Protein AF-A0A0E9X9S5-F1 (afdb_monomer_lite)

Secondary structure (DSSP, 8-state):
---HHHHHHHHHHHHTS-S-THHHHHHHHTHHHHS-TTTTTS-HHHHHHHHHHHHHSPPGGG--

Radius of gyration: 17.84 Å; chains: 1; bounding box: 39×32×45 Å

pLDDT: mean 84.65, std 7.67, range [62.59, 94.88]

Structure (mmCIF, N/CA/C/O backbone):
data_AF-A0A0E9X9S5-F1
#
_entry.id   AF-A0A0E9X9S5-F1
#
loop_
_atom_site.group_PDB
_atom_site.id
_atom_site.type_s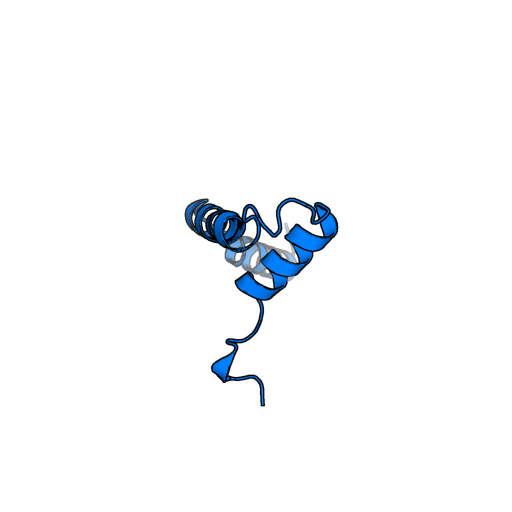ymbol
_atom_site.label_atom_id
_atom_site.label_alt_id
_atom_site.label_comp_id
_atom_site.label_asym_id
_atom_site.label_entity_id
_atom_site.label_seq_id
_atom_site.pdbx_PDB_ins_code
_atom_site.Cartn_x
_atom_site.Cartn_y
_atom_site.Cartn_z
_atom_site.occupancy
_atom_site.B_iso_or_equiv
_atom_site.auth_seq_id
_atom_site.auth_comp_id
_atom_site.auth_asym_id
_atom_site.auth_atom_id
_atom_site.pdbx_PDB_model_num
ATOM 1 N N . MET A 1 1 ? 26.627 10.375 -22.912 1.00 63.34 1 MET A N 1
ATOM 2 C CA . MET A 1 1 ? 25.391 9.778 -23.466 1.00 63.34 1 MET A CA 1
ATOM 3 C C . MET A 1 1 ? 25.037 8.591 -22.580 1.00 63.34 1 MET A C 1
ATOM 5 O O . MET A 1 1 ? 25.917 7.766 -22.371 1.00 63.34 1 MET A O 1
ATOM 9 N N . LEU A 1 2 ? 23.844 8.536 -21.974 1.00 66.75 2 LEU A N 1
ATOM 10 C CA . LEU A 1 2 ? 23.463 7.384 -21.142 1.00 66.75 2 LEU A CA 1
ATOM 11 C C . LEU A 1 2 ? 23.407 6.120 -22.024 1.00 66.75 2 LEU A C 1
ATOM 13 O O . LEU A 1 2 ? 22.828 6.187 -23.111 1.00 66.75 2 LEU A O 1
ATOM 17 N N . PRO A 1 3 ? 23.992 4.984 -21.597 1.00 84.31 3 PRO A N 1
ATOM 18 C CA . PRO A 1 3 ? 23.869 3.722 -22.318 1.00 84.31 3 PRO A CA 1
ATOM 19 C C . PRO A 1 3 ? 22.393 3.361 -22.515 1.00 84.31 3 PRO A C 1
ATOM 21 O O . PRO A 1 3 ? 21.566 3.648 -21.649 1.00 84.31 3 PRO A O 1
ATOM 24 N N . ARG A 1 4 ? 22.055 2.687 -23.621 1.00 83.00 4 ARG A N 1
ATOM 25 C CA . ARG A 1 4 ? 20.676 2.258 -23.938 1.00 83.00 4 ARG A CA 1
ATOM 26 C C . ARG A 1 4 ? 19.994 1.529 -22.770 1.00 83.00 4 ARG A C 1
ATOM 28 O O . ARG A 1 4 ? 18.803 1.708 -22.545 1.00 83.00 4 ARG A O 1
ATOM 35 N N . GLU A 1 5 ? 20.759 0.753 -22.007 1.00 89.00 5 GLU A N 1
ATOM 36 C CA . GLU A 1 5 ? 20.299 0.065 -20.797 1.00 89.00 5 GLU A CA 1
ATOM 37 C C . GLU A 1 5 ? 19.847 1.034 -19.687 1.00 89.00 5 GLU A C 1
ATOM 39 O O . GLU A 1 5 ? 18.821 0.812 -19.049 1.00 89.00 5 GLU A O 1
ATOM 44 N N . GLY A 1 6 ? 20.567 2.142 -19.487 1.00 91.12 6 GLY A N 1
ATOM 45 C CA . GLY A 1 6 ? 20.205 3.168 -18.507 1.00 91.12 6 GLY A CA 1
ATOM 46 C C . GLY A 1 6 ? 18.897 3.876 -18.862 1.00 91.12 6 GLY A C 1
ATOM 47 O O . GLY A 1 6 ? 18.080 4.135 -17.984 1.00 91.12 6 GLY A O 1
ATOM 48 N N . LEU A 1 7 ? 18.656 4.119 -20.155 1.00 93.5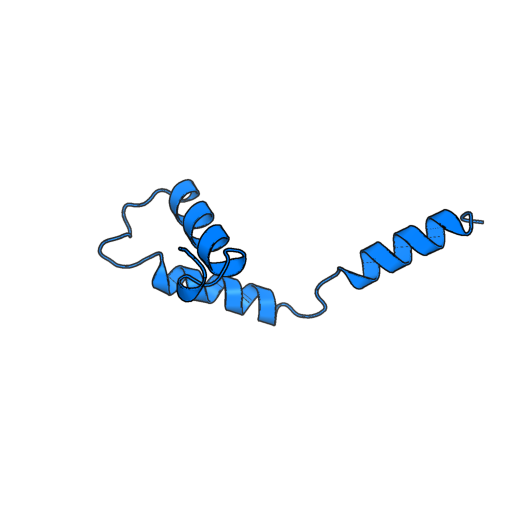6 7 LEU A N 1
ATOM 49 C CA . LEU A 1 7 ? 17.396 4.697 -20.638 1.00 93.56 7 LEU A CA 1
ATOM 50 C C . LEU A 1 7 ? 16.209 3.741 -20.454 1.00 93.56 7 LEU A C 1
ATOM 52 O O . LEU A 1 7 ? 15.117 4.181 -20.103 1.00 93.56 7 LEU A O 1
ATOM 56 N N . LEU A 1 8 ? 16.422 2.437 -20.649 1.00 94.88 8 LEU A N 1
ATOM 57 C CA . LEU A 1 8 ? 15.407 1.411 -20.394 1.00 94.88 8 LEU A CA 1
ATOM 58 C C . LEU A 1 8 ? 15.009 1.357 -18.917 1.00 94.88 8 LEU A C 1
ATOM 60 O O . LEU A 1 8 ? 13.819 1.400 -18.614 1.00 94.88 8 LEU A O 1
ATOM 64 N N . LYS A 1 9 ? 15.989 1.334 -18.007 1.00 94.31 9 LYS A N 1
ATOM 65 C CA . LYS A 1 9 ? 15.735 1.345 -16.556 1.00 94.31 9 LYS A CA 1
ATOM 66 C C . LYS A 1 9 ? 15.004 2.612 -16.115 1.00 94.31 9 LYS A C 1
ATOM 68 O O . LYS A 1 9 ? 14.080 2.537 -15.313 1.0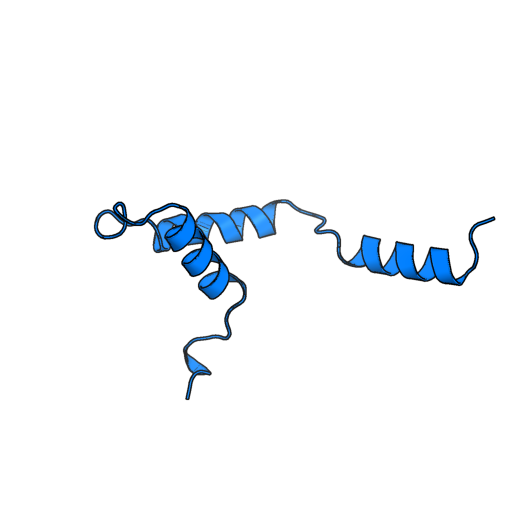0 94.31 9 LYS A O 1
ATOM 73 N N . LEU A 1 10 ? 15.380 3.766 -16.672 1.00 93.81 10 LEU A N 1
ATOM 74 C CA . LEU A 1 10 ? 14.718 5.034 -16.368 1.00 93.81 10 LEU A CA 1
ATOM 75 C C . LEU A 1 10 ? 13.255 5.037 -16.819 1.00 93.81 10 LEU A C 1
ATOM 77 O O . LEU A 1 10 ? 12.389 5.456 -16.058 1.00 93.81 10 LEU A O 1
ATOM 81 N N . LYS A 1 11 ? 12.972 4.539 -18.029 1.00 94.62 11 LYS A N 1
ATOM 82 C CA . LYS A 1 11 ? 11.598 4.411 -18.520 1.00 94.62 11 LYS A CA 1
ATOM 83 C C . LYS A 1 11 ? 10.770 3.505 -17.607 1.00 94.62 11 LYS A C 1
ATOM 85 O O . LYS A 1 11 ? 9.689 3.897 -17.197 1.00 94.62 11 LYS A O 1
ATOM 90 N N . GLN A 1 12 ? 11.303 2.339 -17.241 1.00 94.69 12 GLN A N 1
ATOM 91 C CA . GLN A 1 12 ? 10.619 1.414 -16.333 1.00 94.69 12 GLN A CA 1
ATOM 92 C C . GLN A 1 12 ? 10.294 2.068 -14.986 1.00 94.69 12 GLN A C 1
ATOM 94 O O . GLN A 1 12 ? 9.183 1.918 -14.497 1.00 94.69 12 GLN A O 1
ATOM 99 N N . ALA A 1 13 ? 11.226 2.826 -14.404 1.00 93.50 13 ALA A N 1
ATOM 100 C CA . ALA A 1 13 ? 10.971 3.556 -13.165 1.00 93.50 13 ALA A CA 1
ATOM 101 C C . ALA A 1 13 ? 9.895 4.640 -13.347 1.00 93.50 13 ALA A C 1
ATOM 103 O O . ALA A 1 13 ? 8.989 4.750 -12.524 1.00 93.50 13 ALA A O 1
ATOM 104 N N . ALA A 1 14 ? 9.955 5.404 -14.441 1.00 92.44 14 ALA A N 1
ATOM 105 C CA . ALA A 1 14 ? 8.960 6.426 -14.754 1.00 92.44 14 ALA A CA 1
ATOM 106 C C . ALA A 1 14 ? 7.552 5.830 -14.920 1.00 92.44 14 ALA A C 1
ATOM 108 O O . ALA A 1 14 ? 6.592 6.400 -14.411 1.00 92.44 14 ALA A O 1
ATOM 109 N N . ASP A 1 15 ? 7.449 4.652 -15.538 1.00 91.69 15 ASP A N 1
ATOM 110 C CA . ASP A 1 15 ? 6.188 3.927 -15.728 1.00 91.69 15 ASP A CA 1
ATOM 111 C C . ASP A 1 15 ? 5.587 3.419 -14.393 1.00 91.69 15 ASP A C 1
ATOM 113 O O . ASP A 1 15 ? 4.396 3.126 -14.333 1.00 91.69 15 ASP A O 1
ATOM 117 N N . THR A 1 16 ? 6.377 3.337 -13.310 1.00 89.81 16 THR A N 1
ATOM 118 C CA . THR A 1 16 ? 5.885 2.988 -11.956 1.00 89.81 16 THR A CA 1
ATOM 119 C C . THR A 1 16 ? 5.444 4.189 -11.125 1.00 89.81 16 THR A C 1
ATOM 121 O O . THR A 1 16 ? 4.868 4.013 -10.050 1.00 89.81 16 THR A O 1
ATOM 124 N N . MET A 1 17 ? 5.715 5.414 -11.583 1.00 86.62 17 MET A N 1
ATOM 125 C CA . MET A 1 17 ? 5.313 6.606 -10.847 1.00 86.62 17 MET A CA 1
ATOM 126 C C . MET A 1 17 ? 3.802 6.786 -10.945 1.00 86.62 17 MET A C 1
ATOM 128 O O . MET A 1 17 ? 3.225 6.844 -12.029 1.00 86.62 17 MET A O 1
ATOM 132 N N . VAL A 1 18 ? 3.158 6.923 -9.792 1.00 81.62 18 VAL A N 1
ATOM 133 C CA . VAL A 1 18 ? 1.732 7.229 -9.736 1.00 81.62 18 VAL A CA 1
ATOM 134 C C . VAL A 1 18 ? 1.520 8.662 -10.240 1.00 81.62 18 VAL A C 1
ATOM 136 O O . VAL A 1 18 ? 2.118 9.602 -9.723 1.00 81.62 18 VAL A O 1
ATOM 139 N N . LEU A 1 19 ? 0.667 8.836 -11.253 1.00 83.31 19 LEU A N 1
ATOM 140 C CA . LEU A 1 19 ? 0.402 10.142 -11.879 1.00 83.31 19 LEU A CA 1
ATOM 141 C C . LEU A 1 19 ? -0.603 11.009 -11.098 1.00 83.31 19 LEU A C 1
ATOM 143 O O . LEU A 1 19 ? -0.780 12.181 -11.421 1.00 83.31 19 LEU A O 1
ATOM 147 N N . SER A 1 20 ? -1.286 10.438 -10.102 1.00 84.94 20 SER A N 1
ATOM 148 C CA . SER A 1 20 ? -2.355 11.095 -9.347 1.00 84.94 20 SER A CA 1
ATOM 149 C C . SER A 1 20 ? -2.291 10.763 -7.860 1.00 84.94 20 SER A C 1
ATOM 151 O O . SER A 1 20 ? -2.085 9.613 -7.477 1.00 84.94 20 SER A O 1
ATOM 153 N N . THR A 1 21 ? -2.549 11.754 -7.009 1.00 84.88 21 THR A N 1
ATOM 154 C CA . THR A 1 21 ? -2.686 11.545 -5.560 1.00 84.88 21 THR A CA 1
ATOM 155 C C . THR A 1 21 ? -3.967 10.806 -5.187 1.00 84.88 21 THR A C 1
ATOM 157 O O . THR A 1 21 ? -4.050 10.286 -4.079 1.00 84.88 21 THR A O 1
ATOM 160 N N . ALA A 1 22 ? -4.935 10.691 -6.102 1.00 85.94 22 ALA A N 1
ATOM 161 C CA . ALA A 1 22 ? -6.227 10.058 -5.843 1.00 85.94 22 ALA A CA 1
ATOM 162 C C . ALA A 1 22 ? -6.101 8.595 -5.374 1.00 85.94 22 ALA A C 1
ATOM 164 O O . ALA A 1 22 ? -6.825 8.171 -4.474 1.00 85.94 22 ALA A O 1
ATOM 165 N N . GLU A 1 23 ? -5.152 7.830 -5.924 1.00 79.50 23 GLU A N 1
ATOM 166 C CA . GLU A 1 23 ? -4.897 6.451 -5.478 1.00 79.50 23 GLU A CA 1
ATOM 167 C C . GLU A 1 23 ? -4.335 6.415 -4.047 1.00 79.50 23 GLU A C 1
ATOM 169 O O . GLU A 1 23 ? -4.730 5.577 -3.234 1.00 79.50 23 GLU A O 1
ATOM 174 N N . CYS A 1 24 ? -3.477 7.377 -3.695 1.00 82.06 24 CYS A N 1
ATOM 175 C CA . CYS A 1 24 ? -2.975 7.530 -2.331 1.00 82.06 24 CYS A CA 1
ATOM 176 C C . CYS A 1 24 ? -4.101 7.929 -1.366 1.00 82.06 24 CYS A C 1
ATOM 178 O O . CYS A 1 24 ? -4.228 7.346 -0.292 1.00 82.06 24 CYS A O 1
ATOM 180 N N . GLU A 1 25 ? -4.945 8.890 -1.745 1.00 85.25 25 GLU A N 1
ATOM 181 C CA . GLU A 1 25 ? -6.097 9.354 -0.957 1.00 85.25 25 GLU A CA 1
ATOM 182 C C . GLU A 1 25 ? -7.109 8.230 -0.712 1.00 85.25 25 GLU A C 1
ATOM 184 O O . GLU A 1 25 ? -7.618 8.076 0.401 1.00 85.25 25 GLU A O 1
ATOM 189 N N . ARG A 1 26 ? -7.338 7.373 -1.712 1.00 85.19 26 ARG A N 1
ATOM 190 C CA . ARG A 1 26 ? -8.128 6.149 -1.557 1.00 85.19 26 ARG A CA 1
ATOM 191 C C . ARG A 1 26 ? -7.497 5.196 -0.540 1.00 85.19 26 ARG A C 1
ATOM 193 O O . ARG A 1 26 ? -8.212 4.667 0.307 1.00 85.19 26 ARG A O 1
ATOM 200 N N . GLY A 1 27 ? -6.176 5.018 -0.573 1.00 83.50 27 GLY A N 1
ATOM 201 C CA . GLY A 1 27 ? -5.436 4.258 0.440 1.00 83.50 27 GLY A CA 1
ATOM 202 C C . GLY A 1 27 ? -5.571 4.851 1.847 1.00 83.50 27 GLY A C 1
ATOM 203 O O . GLY A 1 27 ? -5.771 4.119 2.811 1.00 83.50 27 GLY A O 1
ATOM 204 N N . PHE A 1 28 ? -5.552 6.177 1.985 1.00 84.00 28 PHE A N 1
ATOM 205 C CA . PHE A 1 28 ? -5.774 6.842 3.273 1.00 84.00 28 PHE A CA 1
ATOM 206 C C . PHE A 1 28 ? -7.216 6.729 3.765 1.00 84.00 28 PHE A C 1
ATOM 208 O O . PHE A 1 28 ? -7.433 6.626 4.968 1.00 84.00 28 PHE A O 1
ATOM 215 N N . SER A 1 29 ? -8.204 6.661 2.870 1.00 86.50 29 SER A N 1
ATOM 216 C CA . SER A 1 29 ? -9.600 6.407 3.249 1.00 86.50 29 SER A CA 1
ATOM 217 C C . SER A 1 29 ? -9.767 5.094 4.028 1.00 86.50 29 SER A C 1
ATOM 219 O O . SER A 1 29 ? -10.560 5.023 4.970 1.00 86.50 29 SER A O 1
ATOM 221 N N . VAL A 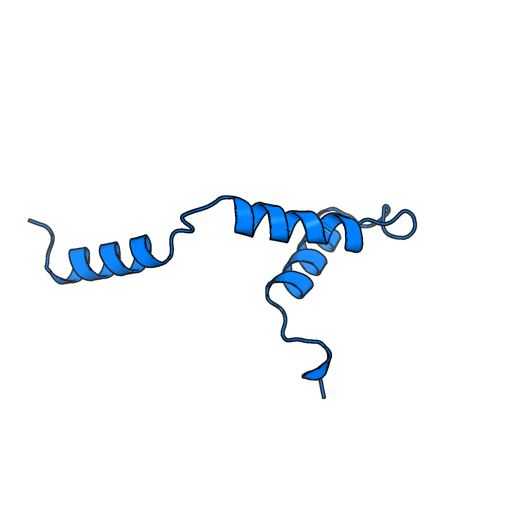1 30 ? -8.948 4.077 3.726 1.00 83.50 30 VAL A N 1
ATOM 222 C CA . VAL A 1 30 ? -8.910 2.800 4.464 1.00 83.50 30 VAL A CA 1
ATOM 223 C C . VAL A 1 30 ? -8.590 3.005 5.946 1.00 83.50 30 VAL A C 1
ATOM 225 O O . VAL A 1 30 ? -9.092 2.261 6.793 1.00 83.50 30 VAL A O 1
ATOM 228 N N . MET A 1 31 ? -7.823 4.043 6.292 1.00 85.81 31 MET A N 1
ATOM 229 C CA . MET A 1 31 ? -7.525 4.385 7.682 1.00 85.81 31 MET A CA 1
ATOM 230 C C . MET A 1 31 ? -8.803 4.571 8.501 1.00 85.81 31 MET A C 1
ATOM 232 O O . MET A 1 31 ? -8.844 4.112 9.635 1.00 85.81 31 MET A O 1
ATOM 236 N N . ASN A 1 32 ? -9.873 5.131 7.927 1.00 85.12 32 ASN A N 1
ATOM 237 C CA . ASN A 1 32 ? -11.155 5.303 8.621 1.00 85.12 32 ASN A CA 1
ATOM 238 C C . ASN A 1 32 ? -11.811 3.964 9.004 1.00 85.12 32 ASN A C 1
ATOM 240 O O . ASN A 1 32 ? -12.572 3.890 9.964 1.00 85.12 32 ASN A O 1
ATOM 244 N N . THR A 1 33 ? -11.505 2.888 8.274 1.00 80.38 33 THR A N 1
ATOM 245 C CA . THR A 1 33 ? -11.983 1.529 8.582 1.00 80.38 33 THR A CA 1
ATOM 246 C C . THR A 1 33 ? -11.122 0.856 9.657 1.00 80.38 33 THR A C 1
ATOM 248 O O . THR A 1 33 ? -11.607 0.041 10.448 1.00 80.38 33 THR A O 1
ATOM 251 N N . VAL A 1 34 ? -9.827 1.180 9.698 1.00 81.62 34 VAL A N 1
ATOM 252 C CA . VAL A 1 34 ? -8.861 0.628 10.661 1.00 81.62 34 VAL A CA 1
ATOM 253 C C . VAL A 1 34 ? -8.923 1.367 12.001 1.00 81.62 34 VAL A C 1
ATOM 255 O O . VAL A 1 34 ? -8.912 0.733 13.054 1.00 81.62 34 VAL A O 1
ATOM 258 N N . VAL A 1 35 ? -9.040 2.691 11.975 1.00 82.62 35 VAL A N 1
ATOM 259 C CA . VAL A 1 35 ? -9.085 3.585 13.133 1.00 82.62 35 VAL A CA 1
ATOM 260 C C . VAL A 1 35 ? -10.546 3.873 13.466 1.00 82.62 35 VAL A C 1
ATOM 262 O O . VAL A 1 35 ? -11.138 4.855 13.039 1.00 82.62 35 VAL A O 1
ATOM 265 N N . SER A 1 36 ? -11.137 2.962 14.232 1.00 79.50 36 SER A N 1
ATOM 266 C CA . SER A 1 36 ? -12.474 3.115 14.819 1.00 79.50 36 SER A CA 1
ATOM 267 C C . SER A 1 36 ? -12.359 3.410 16.318 1.00 79.50 36 SER A C 1
ATOM 269 O O . SER A 1 36 ? -11.318 3.091 16.888 1.00 79.50 36 SER A O 1
ATOM 271 N N . PRO A 1 37 ? -13.410 3.906 16.999 1.00 73.31 37 PRO A N 1
ATOM 272 C CA . PRO A 1 37 ? -13.384 4.161 18.446 1.00 73.31 37 PRO A CA 1
ATOM 273 C C . PRO A 1 37 ? -12.927 2.966 19.310 1.00 73.31 37 PRO A C 1
ATOM 275 O O . PRO A 1 37 ? -12.328 3.149 20.368 1.00 73.31 37 PRO A O 1
ATOM 278 N N . LEU A 1 38 ? -13.166 1.732 18.847 1.00 71.25 38 LEU A N 1
ATOM 279 C CA . LEU A 1 38 ? -12.698 0.506 19.504 1.00 71.25 38 LEU A CA 1
ATOM 280 C C . LEU A 1 38 ? -11.211 0.211 19.224 1.00 71.25 38 LEU A C 1
ATOM 282 O O . LEU A 1 38 ? -10.523 -0.373 20.056 1.00 71.25 38 LEU A O 1
ATOM 286 N N . ARG A 1 39 ? -10.708 0.609 18.050 1.00 64.94 39 ARG A N 1
ATOM 287 C CA . ARG A 1 39 ? -9.337 0.357 17.569 1.00 64.94 39 ARG A CA 1
ATOM 288 C C . ARG A 1 39 ? -8.416 1.579 17.684 1.00 64.94 39 ARG A C 1
ATOM 290 O O . ARG A 1 39 ? -7.244 1.483 17.337 1.00 64.94 39 ARG A O 1
ATOM 297 N N . THR A 1 40 ? -8.894 2.702 18.221 1.00 65.56 40 THR A N 1
ATOM 298 C CA . THR A 1 40 ? -8.119 3.938 18.449 1.00 65.56 40 THR A CA 1
ATOM 299 C C . THR A 1 40 ? -6.985 3.784 19.462 1.00 65.56 40 THR A C 1
ATOM 301 O O . THR A 1 40 ? -6.180 4.695 19.604 1.00 65.56 40 THR A O 1
ATOM 304 N N . GLN A 1 41 ? -6.898 2.644 20.157 1.00 77.19 41 GLN A N 1
ATOM 305 C CA . GLN A 1 41 ? -5.773 2.323 21.042 1.00 77.19 41 GLN A CA 1
ATOM 306 C C . GLN A 1 41 ? -4.606 1.624 20.331 1.00 77.19 41 GLN A C 1
ATOM 308 O O . GLN A 1 41 ? -3.578 1.357 20.955 1.00 77.19 41 GLN A O 1
ATOM 313 N N . LEU A 1 42 ? -4.745 1.297 19.042 1.00 82.06 42 LEU A N 1
ATOM 314 C CA . LEU A 1 42 ? -3.644 0.726 18.278 1.00 82.06 42 LEU A CA 1
ATOM 315 C C . LEU A 1 42 ? -2.535 1.762 18.108 1.00 82.06 42 LEU A C 1
ATOM 317 O O . LEU A 1 42 ? -2.785 2.923 17.784 1.00 82.06 42 LEU A O 1
ATOM 321 N N . LYS A 1 43 ? -1.291 1.315 18.286 1.00 88.88 43 LYS A N 1
ATOM 322 C CA . LYS A 1 43 ? -0.131 2.133 17.946 1.00 88.88 43 LYS A CA 1
ATOM 323 C C . LYS A 1 43 ? -0.072 2.361 16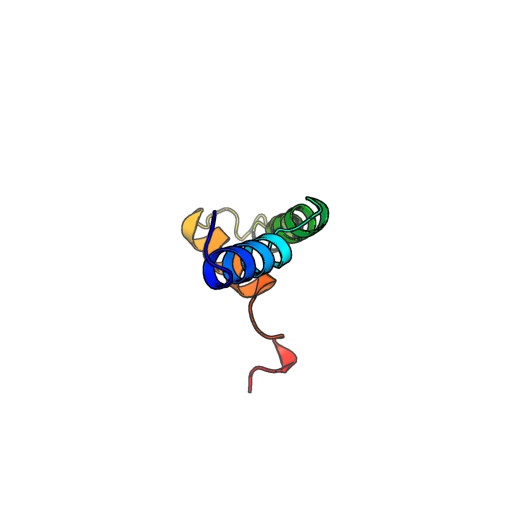.436 1.00 88.88 43 LYS A C 1
ATOM 325 O O . LYS A 1 43 ? -0.596 1.560 15.657 1.00 88.88 43 LYS A O 1
ATOM 330 N N . VAL A 1 44 ? 0.603 3.430 16.026 1.00 87.81 44 VAL A N 1
ATOM 331 C CA . VAL A 1 44 ? 0.739 3.809 14.611 1.00 87.81 44 VAL A CA 1
ATOM 332 C C . VAL A 1 44 ? 1.354 2.677 13.787 1.00 87.81 44 VAL A C 1
ATOM 334 O O . VAL A 1 44 ? 0.910 2.438 12.667 1.00 87.81 44 VAL A O 1
ATOM 337 N N . GLU A 1 45 ? 2.300 1.921 14.350 1.00 91.62 45 GLU A N 1
ATOM 338 C CA . GLU A 1 45 ? 2.928 0.782 13.670 1.00 91.62 45 GLU A CA 1
ATOM 339 C C . GLU A 1 45 ? 1.927 -0.350 13.398 1.00 91.62 45 GLU A C 1
ATOM 341 O O . GLU A 1 45 ? 1.974 -1.012 12.366 1.00 91.62 45 GLU A O 1
ATOM 346 N N . ASN A 1 46 ? 0.974 -0.572 14.304 1.00 89.62 46 ASN A N 1
ATOM 347 C CA . ASN A 1 46 ? -0.072 -1.573 14.114 1.00 89.62 46 ASN A CA 1
ATOM 348 C C . ASN A 1 46 ? -1.110 -1.105 13.086 1.00 89.62 46 ASN A C 1
ATOM 350 O O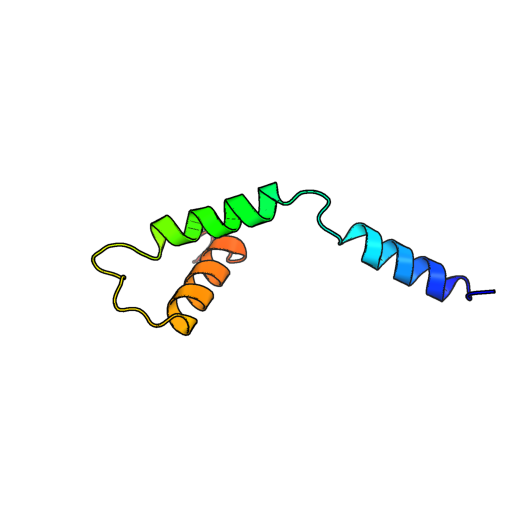 . ASN A 1 46 ? -1.582 -1.906 12.279 1.00 89.62 46 ASN A O 1
ATOM 354 N N . VAL A 1 47 ? -1.456 0.186 13.099 1.00 88.75 47 VAL A N 1
ATOM 355 C CA . VAL A 1 47 ? -2.366 0.784 12.113 1.00 88.75 47 VAL A CA 1
ATOM 356 C C . VAL A 1 47 ? -1.767 0.691 10.711 1.00 88.75 47 VAL A C 1
ATOM 358 O O . VAL A 1 47 ? -2.462 0.268 9.789 1.00 88.75 47 VAL A O 1
ATOM 361 N N . SER A 1 48 ? -0.480 1.010 10.546 1.00 89.25 48 SER A N 1
ATOM 362 C CA . SER A 1 48 ? 0.189 0.941 9.244 1.00 89.25 48 SER A CA 1
ATOM 363 C C . SER A 1 48 ? 0.263 -0.490 8.704 1.00 89.25 48 SER A C 1
ATOM 365 O O . SER A 1 48 ? -0.022 -0.702 7.526 1.00 89.25 48 SER A O 1
ATOM 367 N N . CYS A 1 49 ? 0.534 -1.487 9.554 1.00 90.31 49 CYS A N 1
ATOM 368 C CA . CYS A 1 49 ? 0.477 -2.901 9.172 1.00 90.31 49 CYS A CA 1
ATOM 369 C C . CYS A 1 49 ? -0.914 -3.317 8.670 1.00 90.31 49 CYS A C 1
ATOM 371 O O . CYS A 1 49 ? -1.028 -3.991 7.647 1.00 90.31 49 CYS A O 1
ATOM 373 N N . LEU A 1 50 ? -1.983 -2.906 9.359 1.00 89.12 50 LEU A N 1
ATOM 374 C CA . LEU A 1 50 ? -3.355 -3.217 8.943 1.00 89.12 50 LEU A CA 1
ATOM 375 C C . LEU A 1 50 ? -3.740 -2.511 7.640 1.00 89.12 50 LEU A C 1
ATOM 377 O O . LEU A 1 50 ? -4.375 -3.125 6.784 1.00 89.12 50 LEU A O 1
ATOM 381 N N . MET A 1 51 ? -3.335 -1.250 7.464 1.00 89.81 51 MET A N 1
ATOM 382 C CA . MET A 1 51 ? -3.523 -0.531 6.202 1.00 89.81 51 MET A CA 1
ATOM 383 C C . MET A 1 51 ? -2.794 -1.227 5.051 1.00 89.81 51 MET A C 1
ATOM 385 O O . MET A 1 51 ? -3.382 -1.406 3.990 1.00 89.81 51 MET A O 1
ATOM 389 N N . PHE A 1 52 ? -1.554 -1.679 5.263 1.00 90.25 52 PHE A N 1
ATOM 390 C CA . PHE A 1 52 ? -0.799 -2.432 4.263 1.00 90.25 52 PHE A CA 1
ATOM 391 C C . PHE A 1 52 ? -1.537 -3.710 3.854 1.00 90.25 52 PHE A C 1
ATOM 393 O O . PHE A 1 52 ? -1.810 -3.900 2.673 1.00 90.25 52 PHE A O 1
ATOM 400 N N . ILE A 1 53 ? -1.951 -4.541 4.817 1.00 89.44 53 ILE A N 1
ATOM 401 C CA . ILE A 1 53 ? -2.717 -5.767 4.534 1.00 89.44 53 ILE A CA 1
ATOM 402 C C . ILE A 1 53 ? -3.994 -5.453 3.747 1.00 89.44 53 ILE A C 1
ATOM 404 O O . ILE A 1 53 ? -4.345 -6.194 2.840 1.00 89.44 53 ILE A O 1
ATOM 408 N N . ASN A 1 54 ? -4.683 -4.359 4.059 1.00 86.56 54 ASN A N 1
ATOM 409 C CA . ASN A 1 54 ? -5.921 -4.008 3.372 1.00 86.56 54 ASN A CA 1
ATOM 410 C C . ASN A 1 54 ? -5.695 -3.490 1.937 1.00 86.56 54 ASN A C 1
ATOM 412 O O . ASN A 1 54 ? -6.504 -3.771 1.061 1.00 86.56 54 ASN A O 1
ATOM 416 N N . ILE A 1 55 ? -4.600 -2.760 1.690 1.00 87.69 55 ILE A N 1
ATOM 417 C CA . ILE A 1 55 ? -4.289 -2.169 0.378 1.00 87.69 55 ILE A CA 1
ATOM 418 C C . ILE A 1 55 ? -3.659 -3.193 -0.574 1.00 87.69 55 ILE A C 1
ATOM 420 O O . ILE A 1 55 ? -4.006 -3.219 -1.752 1.00 87.69 55 ILE A O 1
ATOM 424 N N . VAL A 1 56 ? -2.715 -4.007 -0.092 1.00 89.12 56 VAL A N 1
ATOM 425 C CA . VAL A 1 56 ? -1.941 -4.933 -0.943 1.00 89.12 56 VAL A CA 1
ATOM 426 C C . VAL A 1 56 ? -2.257 -6.408 -0.713 1.00 89.12 56 VAL A C 1
ATOM 428 O O . VAL A 1 56 ? -1.803 -7.255 -1.482 1.00 89.12 56 VAL A O 1
ATOM 431 N N . GLY A 1 57 ? -2.979 -6.743 0.357 1.00 87.69 57 GLY A N 1
ATOM 432 C CA . GLY A 1 57 ? -3.306 -8.127 0.671 1.00 87.69 57 GLY A CA 1
ATOM 433 C C . GLY A 1 57 ? -4.270 -8.732 -0.354 1.00 87.69 57 GLY A C 1
ATOM 434 O O . GLY A 1 57 ? -5.083 -8.019 -0.946 1.00 87.69 57 GLY A O 1
ATOM 435 N N . PRO A 1 58 ? -4.202 -10.055 -0.576 1.00 86.88 58 PRO A N 1
ATOM 436 C CA . PRO A 1 58 ? -5.164 -10.729 -1.432 1.00 86.88 58 PRO A CA 1
ATOM 437 C C . PRO A 1 58 ? -6.571 -10.642 -0.817 1.00 86.88 58 PRO A C 1
ATOM 439 O O . PRO A 1 58 ? -6.683 -10.630 0.416 1.00 86.88 58 PRO A O 1
ATOM 442 N N . PRO A 1 59 ? -7.636 -10.611 -1.644 1.00 83.81 59 PRO A N 1
ATOM 443 C CA . PRO A 1 59 ? -9.006 -10.551 -1.146 1.00 83.81 59 PRO A CA 1
ATOM 444 C C . PRO A 1 59 ? -9.272 -11.688 -0.159 1.00 83.81 59 PRO A C 1
ATOM 446 O O . PRO A 1 59 ? -8.766 -12.799 -0.334 1.00 83.81 59 PRO A O 1
ATOM 449 N N . LEU A 1 60 ? -10.050 -11.415 0.889 1.00 81.69 60 LEU A N 1
ATOM 450 C CA . LEU A 1 60 ? -10.303 -12.385 1.960 1.00 81.69 60 LEU A CA 1
ATOM 451 C C . LEU A 1 60 ? -10.970 -13.659 1.430 1.00 81.69 60 LEU A C 1
ATOM 453 O O . LEU A 1 60 ? -10.740 -14.742 1.952 1.00 81.69 60 LEU A O 1
ATOM 457 N N . GLU A 1 61 ? -11.730 -13.544 0.345 1.00 87.06 61 GLU A N 1
ATOM 458 C CA . GLU A 1 61 ? -12.408 -14.643 -0.342 1.00 87.06 61 GLU A CA 1
ATOM 459 C C . GLU A 1 61 ? -11.432 -15.651 -0.967 1.00 87.06 61 GLU A C 1
ATOM 461 O O . GLU A 1 61 ? -11.818 -16.772 -1.293 1.00 87.06 61 GLU A O 1
ATOM 466 N N . VAL A 1 62 ? -10.169 -15.258 -1.155 1.00 87.12 62 VAL A N 1
ATOM 467 C CA . VAL A 1 62 ? -9.115 -16.099 -1.739 1.00 87.12 62 VAL A CA 1
ATOM 468 C C . VAL A 1 62 ? -8.286 -16.810 -0.661 1.00 87.12 62 VAL A C 1
ATOM 470 O O . VAL A 1 62 ? -7.484 -17.685 -0.988 1.00 87.12 62 VAL A O 1
ATOM 473 N N . TRP A 1 63 ? -8.478 -16.473 0.619 1.00 75.62 63 TRP A N 1
ATOM 474 C CA . TRP A 1 63 ? -7.836 -17.167 1.735 1.00 75.62 63 TRP A CA 1
ATOM 475 C C . TRP A 1 63 ? -8.572 -18.489 1.990 1.00 75.62 63 TRP A C 1
ATOM 477 O O . TRP A 1 63 ? -9.726 -18.491 2.413 1.00 75.62 63 TRP A O 1
ATOM 487 N N . LYS A 1 64 ? -7.910 -19.610 1.681 1.00 62.59 64 LYS A N 1
ATOM 488 C CA . LYS A 1 64 ? -8.382 -20.972 1.971 1.00 62.59 64 LYS A CA 1
ATOM 489 C C . LYS A 1 64 ? -7.835 -21.482 3.294 1.00 62.59 64 LYS A C 1
ATOM 491 O O . LYS A 1 64 ? -6.639 -21.222 3.555 1.00 62.59 64 LYS A O 1
#

Organism: Anguilla anguilla (NCBI:txid7936)

Sequence (64 aa):
MLPREGLLKLKQAADTMVLSTAECERGFSVMNTVVSPLRTQLKVENVSCLMFINIVGPPLEVWK

Foldseek 3Di:
DDPPVRVVVVVVVVVPDDPDCVLVVVLVVCLPVCCDPVNVPDDPVVSVVVSCCVSPNDPPVPPD